Protein AF-A0A7C2TXS2-F1 (afdb_monomer)

pLDDT: mean 84.2, std 11.87, range [40.47, 94.19]

Radius of gyration: 14.32 Å; Cα contacts (8 Å, |Δi|>4): 82; chains: 1; bounding box: 24×37×41 Å

Foldseek 3Di:
DPQDEAAEDDLVNLLVVLAEPDPPVVCCLVPPSHQYEYEPVSLVVCVVCVVVSCVRHPDHPVVNVVSNVSCVPRYDHDYVVVVPPPPPD

Sequence (89 aa):
MPEAQPVIVDTNIVSSALLKSQTAFMDFLLTAPQKFYLCERCIVEIFNHKEKIVTCSELSKAEIAKLYHLLLSKAHLFKEELISISKFR

Nearest PDB structures (foldseek):
  2fe1-assembly1_A-2  TM=5.240E-01  e=1.799E-02  Pyrobaculum aerophilum str. IM2
  6zqc-assembly1_UX  TM=4.976E-01  e=3.472E-01  Saccharomyces cerevisiae S288C
  6w2l-assembly1_B  TM=3.221E-01  e=2.339E+00  Homo sapiens
  4c7m-assembly1_A  TM=2.425E-01  e=5.499E+00  Brucella melitensis

Mean predicted aligned error: 6.22 Å

Structure (mmCIF, N/CA/C/O backbone):
data_AF-A0A7C2TXS2-F1
#
_entry.id   AF-A0A7C2TXS2-F1
#
loop_
_atom_site.group_PDB
_atom_site.id
_atom_site.type_symbol
_atom_site.label_atom_id
_atom_site.label_alt_id
_atom_site.label_comp_id
_atom_site.label_asym_id
_atom_site.label_entity_id
_atom_site.label_seq_id
_atom_site.pdbx_PDB_ins_code
_atom_site.Cartn_x
_atom_site.Cartn_y
_atom_site.Cartn_z
_atom_site.occupancy
_atom_site.B_iso_or_equiv
_atom_site.auth_seq_id
_atom_site.auth_comp_id
_atom_site.auth_asym_id
_atom_site.auth_atom_id
_atom_site.pdbx_PDB_model_num
ATOM 1 N N . MET A 1 1 ? 1.394 -17.862 -22.959 1.00 57.97 1 MET A N 1
ATOM 2 C CA . MET A 1 1 ? 0.314 -17.060 -22.341 1.00 57.97 1 MET A CA 1
ATOM 3 C C . MET A 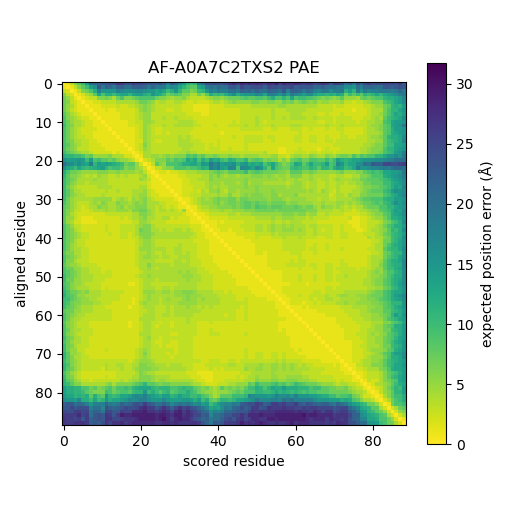1 1 ? 0.664 -15.598 -22.545 1.00 57.97 1 MET A C 1
ATOM 5 O O . MET A 1 1 ? 1.849 -15.307 -22.433 1.00 57.97 1 MET A O 1
ATOM 9 N N . PRO A 1 2 ? -0.277 -14.714 -22.917 1.00 64.56 2 PRO A N 1
ATOM 10 C CA . PRO A 1 2 ? 0.034 -13.290 -23.002 1.00 64.56 2 PRO A CA 1
ATOM 11 C C . PRO A 1 2 ? 0.528 -12.803 -21.634 1.00 64.56 2 PRO A C 1
ATOM 13 O O . PRO A 1 2 ? -0.019 -13.209 -20.607 1.00 64.56 2 PRO A O 1
ATOM 16 N N . GLU A 1 3 ? 1.587 -11.993 -21.617 1.00 72.69 3 GLU A N 1
ATOM 17 C CA . GLU A 1 3 ? 2.050 -11.364 -20.381 1.00 72.69 3 GLU A CA 1
ATOM 18 C C . GLU A 1 3 ? 0.919 -10.512 -19.793 1.00 72.69 3 GLU A C 1
ATOM 20 O O . GLU A 1 3 ? 0.222 -9.792 -20.514 1.00 72.69 3 GLU A O 1
ATOM 25 N N . ALA A 1 4 ? 0.704 -10.629 -18.482 1.00 82.12 4 ALA A N 1
ATOM 26 C CA . ALA A 1 4 ? -0.324 -9.866 -17.793 1.00 82.12 4 ALA A CA 1
ATOM 27 C C . ALA A 1 4 ? -0.008 -8.365 -17.909 1.00 82.12 4 ALA A C 1
ATOM 29 O O . ALA A 1 4 ? 1.120 -7.945 -17.643 1.00 82.12 4 ALA A O 1
ATOM 30 N N . GLN A 1 5 ? -0.992 -7.557 -18.319 1.00 88.50 5 GLN A N 1
ATOM 31 C CA . GLN A 1 5 ? -0.765 -6.127 -18.531 1.00 88.50 5 GLN A CA 1
ATOM 32 C C . GLN A 1 5 ? -0.375 -5.426 -17.220 1.00 88.50 5 GLN A C 1
ATOM 34 O O . GLN A 1 5 ? -0.981 -5.704 -16.182 1.00 88.50 5 GLN A O 1
ATOM 39 N N . PRO A 1 6 ? 0.628 -4.530 -17.243 1.00 90.25 6 PRO A N 1
ATOM 40 C CA . PRO A 1 6 ? 1.045 -3.804 -16.053 1.00 90.25 6 PRO A CA 1
ATOM 41 C C . PRO A 1 6 ? -0.062 -2.861 -15.577 1.00 90.25 6 PRO A C 1
ATOM 43 O O . PRO A 1 6 ? -0.792 -2.279 -16.379 1.00 90.25 6 PRO A O 1
ATOM 46 N N . VAL A 1 7 ? -0.152 -2.684 -14.262 1.00 90.94 7 VAL A N 1
ATOM 47 C CA . VAL A 1 7 ? -1.141 -1.817 -13.620 1.00 90.94 7 VAL A CA 1
ATOM 48 C C . VAL A 1 7 ? -0.417 -0.639 -12.988 1.00 90.94 7 VAL A C 1
ATOM 50 O O . VAL A 1 7 ? 0.449 -0.821 -12.134 1.00 90.94 7 VAL A O 1
ATOM 53 N N . ILE A 1 8 ? -0.779 0.572 -13.403 1.00 91.12 8 ILE A N 1
ATOM 54 C CA . ILE A 1 8 ? -0.312 1.810 -12.777 1.00 91.12 8 ILE A CA 1
ATOM 55 C C . ILE A 1 8 ? -1.333 2.190 -11.709 1.00 91.12 8 ILE A C 1
ATOM 57 O O . ILE A 1 8 ? -2.522 2.313 -12.002 1.00 91.12 8 ILE A O 1
ATOM 61 N N . VAL A 1 9 ? -0.873 2.345 -10.473 1.00 89.81 9 VAL A N 1
ATOM 62 C CA . VAL A 1 9 ? -1.725 2.641 -9.323 1.00 89.81 9 VAL A CA 1
ATOM 63 C C . VAL A 1 9 ? -1.544 4.102 -8.922 1.00 89.81 9 VAL A C 1
ATOM 65 O O . VAL A 1 9 ? -0.428 4.568 -8.697 1.00 89.81 9 VAL A O 1
ATOM 68 N N . ASP A 1 10 ? -2.659 4.819 -8.823 1.00 89.25 10 ASP A N 1
ATOM 69 C CA . ASP A 1 10 ? -2.699 6.199 -8.340 1.00 89.25 10 ASP A CA 1
ATOM 70 C C . ASP A 1 10 ? -2.529 6.248 -6.810 1.00 89.25 10 ASP A C 1
ATOM 72 O O . ASP A 1 10 ? -3.054 5.395 -6.083 1.00 89.25 10 ASP A O 1
ATOM 76 N N . THR A 1 11 ? -1.843 7.272 -6.300 1.00 87.88 11 THR A N 1
ATOM 77 C CA . THR A 1 11 ? -1.697 7.510 -4.859 1.00 87.88 11 THR A CA 1
ATOM 78 C C . THR A 1 11 ? -3.044 7.572 -4.128 1.00 87.88 11 THR A C 1
ATOM 80 O O . THR A 1 11 ? -3.145 7.115 -2.989 1.00 87.88 11 THR A O 1
ATOM 83 N N . ASN A 1 12 ? -4.106 8.083 -4.755 1.00 87.75 12 ASN A N 1
ATOM 84 C CA . ASN A 1 12 ? -5.435 8.156 -4.146 1.00 87.75 12 ASN A CA 1
ATOM 85 C C . ASN A 1 12 ? -6.055 6.775 -3.913 1.00 87.75 12 ASN A C 1
ATOM 87 O O . ASN A 1 12 ? -6.771 6.589 -2.928 1.00 87.75 12 ASN A O 1
ATOM 91 N N . ILE A 1 13 ? -5.763 5.797 -4.776 1.00 90.00 13 ILE A N 1
ATOM 92 C CA . ILE A 1 13 ? -6.202 4.409 -4.580 1.00 90.00 13 ILE A CA 1
ATOM 93 C C . ILE A 1 13 ? -5.500 3.822 -3.357 1.00 90.00 13 ILE A C 1
ATOM 95 O O . ILE A 1 13 ? -6.157 3.267 -2.477 1.00 90.00 13 ILE A O 1
ATOM 99 N N . VAL A 1 14 ? -4.185 4.028 -3.249 1.00 90.38 14 VAL A N 1
ATOM 100 C CA . VAL A 1 14 ? -3.402 3.570 -2.094 1.00 90.38 14 VAL A CA 1
ATOM 101 C C . VAL A 1 14 ? -3.855 4.251 -0.801 1.00 90.38 14 VAL A C 1
ATOM 103 O O . VAL A 1 14 ? -4.074 3.585 0.208 1.00 90.38 14 VAL A O 1
ATOM 106 N N . SER A 1 15 ? -4.057 5.567 -0.834 1.00 87.81 15 SER A N 1
ATOM 107 C CA . SER A 1 15 ? -4.519 6.342 0.322 1.00 87.81 15 SER A CA 1
ATOM 108 C C . SER A 1 15 ? -5.915 5.908 0.763 1.00 87.81 15 SER A C 1
ATOM 110 O O . SER A 1 15 ? -6.165 5.753 1.954 1.00 87.81 15 SER A O 1
ATOM 112 N N . SER A 1 16 ? -6.817 5.640 -0.184 1.00 88.44 16 SER A N 1
ATOM 113 C CA . SER A 1 16 ? -8.155 5.121 0.121 1.00 88.44 16 SER A CA 1
ATOM 114 C C . SER A 1 16 ? -8.087 3.744 0.781 1.00 88.44 16 SER A C 1
ATOM 116 O O . SER A 1 16 ? -8.783 3.508 1.768 1.00 88.44 16 SER A O 1
ATOM 118 N N . ALA A 1 17 ? -7.213 2.863 0.285 1.00 89.50 17 ALA A N 1
ATOM 119 C CA . ALA A 1 17 ? -6.989 1.542 0.864 1.00 89.50 17 ALA A CA 1
ATOM 120 C C . ALA A 1 17 ? -6.344 1.592 2.258 1.00 89.50 17 ALA A C 1
ATOM 122 O O . ALA A 1 17 ? -6.566 0.697 3.061 1.00 89.50 17 ALA A O 1
ATOM 123 N N . LEU A 1 18 ? -5.566 2.634 2.562 1.00 89.50 18 LEU A N 1
ATOM 124 C CA . LEU A 1 18 ? -4.982 2.854 3.888 1.00 89.50 18 LEU A CA 1
ATOM 125 C C . LEU A 1 18 ? -5.969 3.442 4.900 1.00 89.50 18 LEU A C 1
ATOM 127 O O . LEU A 1 18 ? -5.698 3.371 6.095 1.00 89.50 18 LEU A O 1
ATOM 131 N N . LEU A 1 19 ? -7.078 4.037 4.453 1.00 89.44 19 LEU A N 1
ATOM 132 C CA . LEU A 1 19 ? -8.068 4.684 5.322 1.00 89.44 19 LEU A CA 1
ATOM 133 C C . LEU A 1 19 ? -9.319 3.836 5.554 1.00 89.44 19 LEU A C 1
ATOM 135 O O . LEU A 1 19 ? -9.941 3.945 6.606 1.00 89.44 19 LEU A O 1
ATOM 139 N N . LYS A 1 20 ? -9.703 3.011 4.581 1.00 85.62 20 LYS A N 1
ATOM 140 C CA . LYS A 1 20 ? -10.895 2.165 4.663 1.00 85.62 20 LYS A CA 1
ATOM 141 C C . LYS A 1 20 ? -10.507 0.702 4.725 1.00 85.62 20 LYS A C 1
ATOM 143 O O . LYS A 1 20 ? -9.508 0.294 4.139 1.00 85.62 20 LYS A O 1
ATOM 148 N N . SER A 1 21 ? -11.362 -0.098 5.345 1.00 68.88 21 SER A N 1
ATOM 149 C CA . SER A 1 21 ? -11.281 -1.562 5.381 1.00 68.88 21 SER A CA 1
ATOM 150 C C . SER A 1 21 ? -11.556 -2.223 4.010 1.00 68.88 21 SER A C 1
ATOM 152 O O . SER A 1 21 ? -12.378 -3.126 3.874 1.00 68.88 21 SER A O 1
ATOM 154 N N . GLN A 1 22 ? -10.884 -1.773 2.942 1.00 68.06 22 GLN A N 1
ATOM 155 C CA . GLN A 1 22 ? -11.033 -2.340 1.600 1.00 68.06 22 GLN A CA 1
ATOM 156 C C . GLN A 1 22 ? -10.144 -3.572 1.414 1.00 68.06 22 GLN A C 1
ATOM 158 O O . GLN A 1 22 ? -8.957 -3.475 1.103 1.00 68.06 22 GLN A O 1
ATOM 163 N N . THR A 1 23 ? -10.756 -4.750 1.519 1.00 67.75 23 THR A N 1
ATOM 164 C CA . THR A 1 23 ? -10.112 -6.038 1.220 1.00 67.75 23 THR A CA 1
ATOM 165 C C . THR A 1 23 ? -9.711 -6.157 -0.250 1.00 67.75 23 THR A C 1
ATOM 167 O O . THR A 1 23 ? -8.622 -6.632 -0.548 1.00 67.75 23 THR A O 1
ATOM 170 N N . ALA A 1 24 ? -10.521 -5.621 -1.170 1.00 80.56 24 ALA A N 1
ATOM 171 C CA . ALA A 1 24 ? -10.337 -5.804 -2.610 1.00 80.56 24 ALA A CA 1
ATOM 172 C C . ALA A 1 24 ? -8.977 -5.317 -3.139 1.00 80.56 24 ALA A C 1
ATOM 174 O O . ALA A 1 24 ? -8.358 -6.008 -3.943 1.00 80.56 24 ALA A O 1
ATOM 175 N N . PHE A 1 25 ? -8.482 -4.157 -2.690 1.00 82.69 25 PHE A N 1
ATOM 176 C CA . PHE A 1 25 ? -7.179 -3.654 -3.141 1.00 82.69 25 PHE A CA 1
ATOM 177 C C . PHE A 1 25 ? -6.014 -4.469 -2.561 1.00 82.69 25 PHE A C 1
ATOM 179 O O . PHE A 1 25 ? -5.048 -4.748 -3.268 1.00 82.69 25 PHE A O 1
ATOM 186 N N . MET A 1 26 ? -6.110 -4.898 -1.298 1.00 78.88 26 MET A N 1
ATOM 187 C CA . MET A 1 26 ? -5.093 -5.755 -0.679 1.00 78.88 26 MET A CA 1
ATOM 188 C C . MET A 1 26 ? -5.046 -7.140 -1.327 1.00 78.88 26 MET A C 1
ATOM 190 O O . MET A 1 26 ? -3.964 -7.625 -1.652 1.00 78.88 26 MET A O 1
ATOM 194 N N . ASP A 1 27 ? -6.209 -7.753 -1.548 1.00 83.06 27 ASP A N 1
ATOM 195 C CA . ASP A 1 27 ? -6.337 -9.047 -2.218 1.00 83.06 27 ASP A CA 1
ATOM 196 C C . ASP A 1 27 ? -5.807 -8.966 -3.646 1.00 83.06 27 ASP A C 1
ATOM 198 O O . ASP A 1 27 ? -5.077 -9.850 -4.099 1.00 83.06 27 ASP A O 1
ATOM 202 N N . PHE A 1 28 ? -6.096 -7.862 -4.333 1.00 83.94 28 PHE A N 1
ATOM 203 C CA . PHE A 1 28 ? -5.551 -7.582 -5.650 1.00 83.94 28 PHE A CA 1
ATOM 204 C C . PHE A 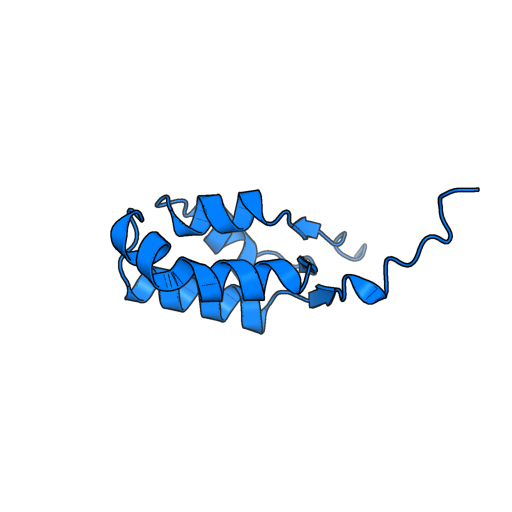1 28 ? -4.020 -7.477 -5.623 1.00 83.94 28 PHE A C 1
ATOM 206 O O . PHE A 1 28 ? -3.370 -8.192 -6.375 1.00 83.94 28 PHE A O 1
ATOM 213 N N . LEU A 1 29 ? -3.416 -6.700 -4.717 1.00 82.56 29 LEU A N 1
ATOM 214 C CA . LEU A 1 29 ? -1.950 -6.629 -4.581 1.00 82.56 29 LEU A CA 1
ATOM 215 C C . LEU A 1 29 ? -1.296 -7.983 -4.242 1.00 82.56 29 LEU A C 1
ATOM 217 O O . LEU A 1 29 ? -0.154 -8.235 -4.631 1.00 82.56 29 LEU A O 1
ATOM 221 N N . LEU A 1 30 ? -1.992 -8.843 -3.495 1.00 81.50 30 LEU A N 1
ATOM 222 C CA . LEU A 1 30 ? -1.489 -10.146 -3.056 1.00 81.50 30 LEU A CA 1
ATOM 223 C C . LEU A 1 30 ? -1.553 -11.220 -4.145 1.00 81.50 30 LEU A C 1
ATOM 225 O O . LEU A 1 30 ? -0.647 -12.050 -4.232 1.00 81.50 30 LEU A O 1
ATOM 229 N N . THR A 1 31 ? -2.632 -11.235 -4.928 1.00 84.69 31 THR A N 1
ATOM 230 C CA . THR A 1 31 ? -2.986 -12.361 -5.810 1.00 84.69 31 THR A CA 1
ATOM 231 C C . THR A 1 31 ? -2.791 -12.070 -7.292 1.00 84.69 31 THR A C 1
ATOM 233 O O . THR A 1 31 ? -2.697 -13.003 -8.090 1.00 84.69 31 THR A O 1
ATOM 236 N N . ALA A 1 32 ? -2.715 -10.795 -7.674 1.00 85.19 32 ALA A N 1
ATOM 237 C CA . ALA A 1 32 ? -2.574 -10.398 -9.063 1.00 85.19 32 ALA A CA 1
ATOM 238 C C . ALA A 1 32 ? -1.235 -10.874 -9.658 1.00 85.19 32 ALA A C 1
ATOM 240 O O . ALA A 1 32 ? -0.173 -10.599 -9.093 1.00 85.19 32 ALA A O 1
ATOM 241 N N . PRO A 1 33 ? -1.250 -11.530 -10.834 1.00 85.25 33 PRO A N 1
ATOM 242 C CA . PRO A 1 33 ? -0.031 -11.826 -11.586 1.00 85.25 33 PRO A CA 1
ATOM 243 C C . PRO A 1 33 ? 0.576 -10.585 -12.270 1.00 85.25 33 PRO A C 1
ATOM 245 O O . PRO A 1 33 ? 1.673 -10.666 -12.822 1.00 85.25 33 PRO A O 1
ATOM 248 N N . GLN A 1 34 ? -0.140 -9.455 -12.293 1.00 89.38 34 GLN A N 1
ATOM 249 C CA . GLN A 1 34 ? 0.294 -8.205 -12.915 1.00 89.38 34 GLN A CA 1
ATOM 250 C C . GLN A 1 34 ? 1.441 -7.541 -12.141 1.00 89.38 34 GLN A C 1
ATOM 252 O O . GLN A 1 34 ? 1.513 -7.592 -10.914 1.00 89.38 34 GLN A O 1
ATOM 257 N N . LYS A 1 35 ? 2.309 -6.829 -12.868 1.00 89.38 35 LYS A N 1
ATOM 258 C CA . LYS A 1 35 ? 3.280 -5.907 -12.265 1.00 89.38 35 LYS A CA 1
ATOM 259 C C . LYS A 1 35 ? 2.585 -4.608 -11.873 1.00 89.38 35 LYS A C 1
ATOM 261 O O . LYS A 1 35 ? 1.911 -3.997 -12.704 1.00 89.38 35 LYS A O 1
ATOM 266 N N . PHE A 1 36 ? 2.807 -4.170 -10.640 1.00 90.56 36 PHE A N 1
ATOM 267 C CA . PHE A 1 36 ? 2.273 -2.917 -10.118 1.00 90.56 36 PHE A CA 1
ATOM 268 C C . PHE A 1 36 ? 3.295 -1.806 -10.226 1.00 90.56 36 PHE A C 1
ATOM 270 O O . PHE A 1 36 ? 4.436 -2.002 -9.830 1.00 90.56 36 PHE A O 1
ATOM 277 N N . TYR A 1 37 ? 2.881 -0.642 -10.707 1.00 91.56 37 TYR A N 1
ATOM 278 C CA . TYR A 1 37 ? 3.718 0.546 -10.775 1.00 91.56 37 TYR A CA 1
ATOM 279 C C . TYR A 1 37 ? 3.113 1.661 -9.940 1.00 91.56 37 TYR A C 1
ATOM 281 O O . TYR A 1 37 ? 1.909 1.908 -9.998 1.00 91.56 37 TYR A O 1
ATOM 289 N N . LEU A 1 38 ? 3.964 2.338 -9.180 1.00 90.81 38 LEU A N 1
ATOM 290 C CA . LEU A 1 38 ? 3.586 3.449 -8.317 1.00 90.81 38 LEU A CA 1
ATOM 291 C C . LEU A 1 38 ? 4.645 4.534 -8.393 1.00 90.81 38 LEU A C 1
ATOM 293 O O . LEU A 1 38 ? 5.828 4.235 -8.528 1.00 90.81 38 LEU A O 1
ATOM 297 N N . CYS A 1 39 ? 4.235 5.793 -8.291 1.00 90.81 39 CYS A N 1
ATOM 298 C CA . CYS A 1 39 ? 5.200 6.875 -8.155 1.00 90.81 39 CYS A CA 1
ATOM 299 C C . CYS A 1 39 ? 5.902 6.760 -6.796 1.00 90.81 39 CYS A C 1
ATOM 301 O O . CYS A 1 39 ? 5.241 6.549 -5.777 1.00 90.81 39 CYS A O 1
ATOM 303 N N . GLU A 1 40 ? 7.224 6.937 -6.756 1.00 90.19 40 GLU A N 1
ATOM 304 C CA . GLU A 1 40 ? 7.985 6.938 -5.498 1.00 90.19 40 GLU A CA 1
ATOM 305 C C . GLU A 1 40 ? 7.443 7.965 -4.489 1.00 90.19 40 GLU A C 1
ATOM 307 O O . GLU A 1 40 ? 7.430 7.704 -3.283 1.00 90.19 40 GLU A O 1
ATOM 312 N N . ARG A 1 41 ? 6.894 9.088 -4.983 1.00 89.75 41 ARG A N 1
ATOM 313 C CA . ARG A 1 41 ? 6.256 10.125 -4.165 1.00 89.75 41 ARG A CA 1
ATOM 314 C C . ARG A 1 41 ? 5.122 9.572 -3.305 1.00 89.75 41 ARG A C 1
ATOM 316 O O . ARG A 1 41 ? 4.941 10.035 -2.185 1.00 89.75 41 ARG A O 1
ATOM 323 N N . CYS A 1 42 ? 4.416 8.541 -3.769 1.00 90.69 42 CYS A N 1
ATOM 324 C CA . CYS A 1 42 ? 3.366 7.905 -2.980 1.00 90.69 42 CYS A CA 1
ATOM 325 C C . CYS A 1 42 ? 3.911 7.322 -1.667 1.00 90.69 42 CYS A C 1
ATOM 327 O O . CYS A 1 42 ? 3.301 7.499 -0.616 1.00 90.69 42 CYS A O 1
ATOM 329 N N . ILE A 1 43 ? 5.093 6.695 -1.689 1.00 91.25 43 ILE A N 1
ATOM 330 C CA . ILE A 1 43 ? 5.724 6.157 -0.474 1.00 91.25 43 ILE A CA 1
ATOM 331 C C . ILE A 1 43 ? 6.093 7.2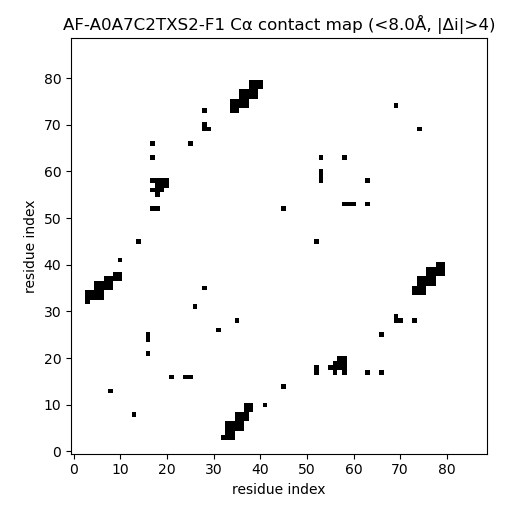90 0.489 1.00 91.25 43 ILE A C 1
ATOM 333 O O . ILE A 1 43 ? 5.855 7.182 1.693 1.00 91.25 43 ILE A O 1
ATOM 337 N N . VAL A 1 44 ? 6.619 8.396 -0.043 1.00 91.12 44 VAL A N 1
ATOM 338 C CA . VAL A 1 44 ? 6.959 9.592 0.742 1.00 91.12 44 VAL A CA 1
ATOM 339 C C . VAL A 1 44 ? 5.710 10.197 1.391 1.00 91.12 44 VAL A C 1
ATOM 341 O O . VAL A 1 44 ? 5.719 10.493 2.586 1.00 91.12 44 VAL A O 1
ATOM 344 N N . GLU A 1 45 ? 4.616 10.337 0.641 1.00 91.50 45 GLU A N 1
ATOM 345 C CA . GLU A 1 45 ? 3.339 10.863 1.137 1.00 91.50 45 GLU A CA 1
ATOM 346 C C . GLU A 1 45 ? 2.757 9.979 2.251 1.00 91.50 45 GLU A C 1
ATOM 348 O O . GLU A 1 45 ? 2.386 10.491 3.310 1.00 91.50 45 GLU A O 1
ATOM 353 N N . ILE A 1 46 ? 2.757 8.652 2.075 1.00 92.00 46 ILE A N 1
ATOM 354 C CA . ILE A 1 46 ? 2.299 7.707 3.107 1.00 92.00 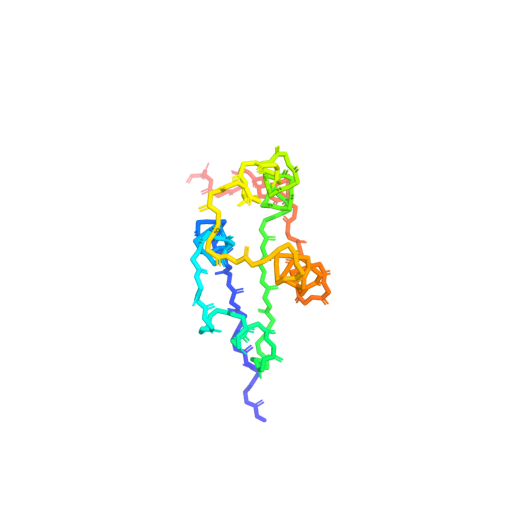46 ILE A CA 1
ATOM 355 C C . ILE A 1 46 ? 3.146 7.838 4.375 1.00 92.00 46 ILE A C 1
ATOM 357 O O . ILE A 1 46 ? 2.603 7.912 5.479 1.00 92.00 46 ILE A O 1
ATOM 361 N N . PHE A 1 47 ? 4.472 7.905 4.238 1.00 91.69 47 PHE A N 1
ATOM 362 C CA . PHE A 1 47 ? 5.372 8.035 5.382 1.00 91.69 47 PHE A CA 1
ATOM 363 C C . PHE A 1 47 ? 5.172 9.355 6.143 1.00 91.69 47 PHE A C 1
ATOM 365 O O . PHE A 1 47 ? 5.132 9.368 7.381 1.00 91.69 47 PHE A O 1
ATOM 372 N N . ASN A 1 48 ? 5.008 10.463 5.417 1.00 93.81 48 ASN A N 1
ATOM 373 C CA . ASN A 1 48 ? 4.769 11.783 5.999 1.00 93.81 48 ASN A CA 1
ATOM 374 C C . ASN A 1 48 ? 3.417 11.857 6.717 1.00 93.81 48 ASN A C 1
ATOM 376 O O . ASN A 1 48 ? 3.303 12.498 7.761 1.00 93.81 48 ASN A O 1
ATOM 380 N N . HIS A 1 49 ? 2.404 11.161 6.201 1.00 92.75 49 HIS A N 1
ATOM 381 C CA . HIS A 1 49 ? 1.055 11.156 6.761 1.00 92.75 49 HIS A CA 1
ATOM 382 C C . HIS A 1 49 ? 0.751 9.972 7.690 1.00 92.75 49 HIS A C 1
ATOM 384 O O . HIS A 1 49 ? -0.385 9.860 8.150 1.00 92.75 49 HIS A O 1
ATOM 390 N N . LYS A 1 50 ? 1.733 9.126 8.032 1.00 91.31 50 LYS A N 1
ATOM 391 C CA . LYS A 1 50 ? 1.534 7.888 8.816 1.00 91.31 50 LYS A CA 1
ATOM 392 C C . LYS A 1 50 ? 0.718 8.068 10.103 1.00 91.31 50 LYS A C 1
ATOM 394 O O . LYS A 1 50 ? -0.176 7.273 10.362 1.00 91.31 50 LYS A O 1
ATOM 399 N N . GLU A 1 51 ? 0.958 9.133 10.871 1.00 94.06 51 GLU A N 1
ATOM 400 C CA . GLU A 1 51 ? 0.240 9.383 12.134 1.00 94.06 51 GLU A CA 1
ATOM 401 C C . GLU A 1 51 ? -1.234 9.715 11.884 1.00 94.06 51 GLU A C 1
ATOM 403 O O . GLU A 1 51 ? -2.133 9.239 12.579 1.00 94.06 51 GLU A O 1
ATOM 408 N N . LYS A 1 52 ? -1.495 10.496 10.831 1.00 93.31 52 LYS A N 1
ATOM 409 C CA . LYS A 1 52 ? -2.851 10.826 10.396 1.00 93.31 52 LYS A CA 1
ATOM 410 C C . LYS A 1 52 ? -3.565 9.587 9.860 1.00 93.31 52 LYS A C 1
ATOM 412 O O . LYS A 1 52 ? -4.721 9.378 10.200 1.00 93.31 52 LYS A O 1
ATOM 417 N N . ILE A 1 53 ? -2.876 8.749 9.084 1.00 92.69 53 ILE A N 1
ATOM 418 C CA . ILE A 1 53 ? -3.413 7.474 8.588 1.00 92.69 53 ILE A CA 1
ATOM 419 C C . ILE A 1 53 ? -3.806 6.586 9.769 1.00 92.69 53 ILE A C 1
ATOM 421 O O . ILE A 1 53 ? -4.943 6.147 9.837 1.00 92.69 53 ILE A O 1
ATOM 425 N N . VAL A 1 54 ? -2.921 6.398 10.749 1.00 93.31 54 VAL A N 1
ATOM 426 C CA . VAL A 1 54 ? -3.209 5.595 11.949 1.00 93.31 54 VAL A CA 1
ATOM 427 C C . VAL A 1 54 ? -4.397 6.137 12.749 1.00 93.31 54 VAL A C 1
ATOM 429 O O . VAL A 1 54 ? -5.143 5.355 13.327 1.00 93.31 54 VAL A O 1
ATOM 432 N N . THR A 1 55 ? -4.582 7.457 12.791 1.00 94.19 55 THR A N 1
ATOM 433 C CA . THR A 1 55 ? -5.667 8.090 13.558 1.00 94.19 55 THR A CA 1
ATOM 434 C C 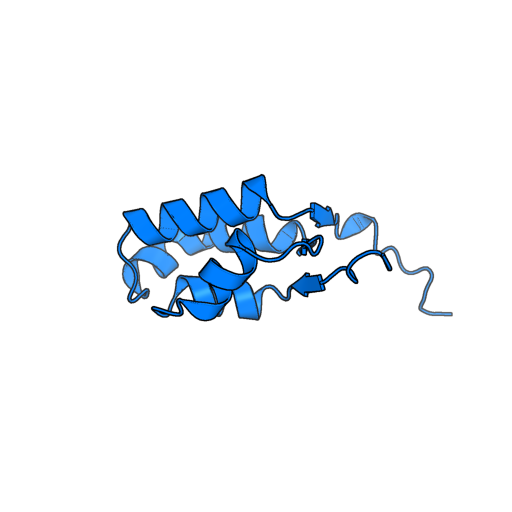. THR A 1 55 ? -7.008 8.067 12.817 1.00 94.19 55 THR A C 1
ATOM 436 O O . THR A 1 55 ? -8.058 8.014 13.450 1.00 94.19 55 THR A O 1
ATOM 439 N N . CYS A 1 56 ? -6.988 8.140 11.485 1.00 92.88 56 CYS A N 1
ATOM 440 C CA . CYS A 1 56 ? -8.189 8.272 10.655 1.00 92.88 56 CYS A CA 1
ATOM 441 C C . CYS A 1 56 ? -8.599 6.981 9.934 1.00 92.88 56 CYS A C 1
ATOM 443 O O . CYS A 1 56 ? -9.625 6.982 9.259 1.00 92.88 56 CYS A O 1
ATOM 445 N N . SER A 1 57 ? -7.793 5.923 10.011 1.00 92.69 57 SER A N 1
ATOM 446 C CA . SER A 1 57 ? -8.063 4.660 9.331 1.00 92.69 57 SER A CA 1
ATOM 447 C C . SER A 1 57 ? -9.022 3.774 10.118 1.00 92.69 57 SER A C 1
ATOM 449 O O . SER A 1 57 ? -8.974 3.710 11.344 1.00 92.69 57 SER A O 1
ATOM 451 N N . GLU A 1 58 ? -9.852 3.033 9.391 1.00 93.19 58 GLU A N 1
ATOM 452 C CA . GLU A 1 58 ? -10.623 1.902 9.915 1.00 93.19 58 GLU A CA 1
ATOM 453 C 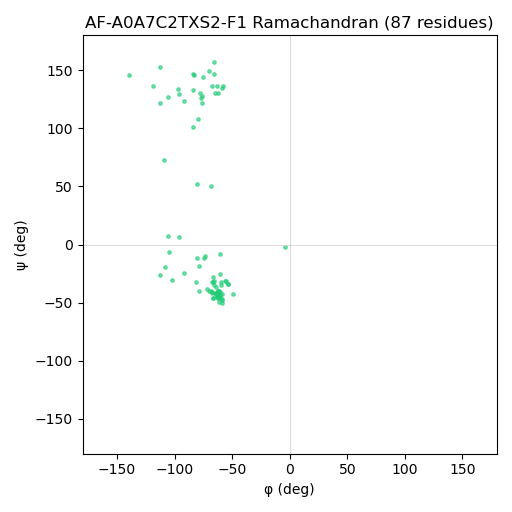C . GLU A 1 58 ? -9.753 0.655 10.162 1.00 93.19 58 GLU A C 1
ATOM 455 O O . GLU A 1 58 ? -10.212 -0.308 10.773 1.00 93.19 58 GLU A O 1
ATOM 460 N N . LEU A 1 59 ? -8.509 0.649 9.670 1.00 89.88 59 LEU A N 1
ATOM 461 C CA . LEU A 1 59 ? -7.568 -0.456 9.809 1.00 89.88 59 LEU A CA 1
ATOM 462 C C . LEU A 1 59 ? -6.823 -0.397 11.142 1.00 89.88 59 LEU A C 1
ATOM 464 O O . LEU A 1 59 ? -6.426 0.662 11.635 1.00 89.88 59 LEU A O 1
ATOM 468 N N . SER A 1 60 ? -6.511 -1.569 11.683 1.00 91.06 60 SER A N 1
ATOM 469 C CA . SER A 1 60 ? -5.561 -1.681 12.782 1.00 91.06 60 SER A CA 1
ATOM 470 C C . SER A 1 60 ? -4.150 -1.271 12.342 1.00 91.06 60 SER A C 1
ATOM 472 O O . SER A 1 60 ? -3.758 -1.392 11.178 1.00 91.06 60 SER A O 1
ATOM 474 N N . LYS A 1 61 ? -3.310 -0.869 13.305 1.00 90.88 61 LYS A N 1
ATOM 475 C CA . LYS A 1 61 ? -1.884 -0.578 13.049 1.00 90.88 61 LYS A CA 1
ATOM 476 C C . LYS A 1 61 ? -1.157 -1.741 12.359 1.00 90.88 61 LYS A C 1
ATOM 478 O O . LYS A 1 61 ? -0.266 -1.507 11.547 1.00 90.88 61 LYS A O 1
ATOM 483 N N . ALA A 1 62 ? -1.537 -2.982 12.675 1.00 90.88 62 ALA A N 1
ATOM 484 C CA . ALA A 1 62 ? -0.950 -4.177 12.078 1.00 90.88 62 ALA A CA 1
ATOM 485 C C . ALA A 1 62 ? -1.341 -4.334 10.599 1.00 90.88 62 ALA A C 1
ATOM 487 O O . ALA A 1 62 ? -0.494 -4.670 9.773 1.00 90.88 62 ALA A O 1
ATOM 488 N N . GLU A 1 63 ? -2.594 -4.046 10.248 1.00 89.69 63 GLU A N 1
ATOM 489 C CA . GLU A 1 63 ? -3.071 -4.065 8.859 1.00 89.69 63 GLU A CA 1
ATOM 490 C C . GLU A 1 63 ? -2.439 -2.948 8.027 1.00 89.69 63 GLU A C 1
ATOM 492 O O . GLU A 1 63 ? -1.985 -3.204 6.913 1.00 89.69 63 GLU A O 1
ATOM 497 N N . ILE A 1 64 ? -2.307 -1.744 8.594 1.00 91.00 64 ILE A N 1
ATOM 498 C CA . ILE A 1 64 ? -1.594 -0.627 7.954 1.00 91.00 64 ILE A CA 1
ATOM 499 C C . ILE A 1 64 ? -0.141 -1.023 7.665 1.00 91.00 64 ILE A C 1
ATOM 501 O O . ILE A 1 64 ? 0.344 -0.844 6.548 1.00 91.00 64 ILE A O 1
ATOM 505 N N . ALA A 1 65 ? 0.554 -1.607 8.648 1.00 91.12 65 ALA A N 1
ATOM 506 C CA . ALA A 1 65 ? 1.929 -2.069 8.474 1.00 91.12 65 ALA A CA 1
ATOM 507 C C . ALA A 1 65 ? 2.040 -3.173 7.409 1.00 91.12 65 ALA A C 1
ATOM 509 O O . ALA A 1 65 ? 2.966 -3.154 6.596 1.00 91.12 65 ALA A O 1
ATOM 510 N N . LYS A 1 66 ? 1.080 -4.107 7.369 1.00 89.62 66 LYS A N 1
ATOM 511 C CA . LYS A 1 66 ? 1.009 -5.158 6.346 1.00 89.62 66 LYS A CA 1
ATOM 512 C C . LYS A 1 66 ? 0.821 -4.568 4.949 1.00 89.62 66 LYS A C 1
ATOM 514 O O . LYS A 1 66 ? 1.536 -4.966 4.033 1.00 89.62 66 LYS A O 1
ATOM 519 N N . LEU A 1 67 ? -0.090 -3.608 4.781 1.00 89.06 67 LEU A N 1
ATOM 520 C CA . LEU A 1 67 ? -0.308 -2.933 3.501 1.00 89.06 67 LEU A CA 1
ATOM 521 C C . LEU A 1 67 ? 0.939 -2.160 3.062 1.00 89.06 67 LEU A C 1
ATOM 523 O O . LEU A 1 67 ? 1.364 -2.281 1.916 1.00 89.06 67 LEU A O 1
ATOM 527 N N . TYR A 1 68 ? 1.585 -1.440 3.980 1.00 90.00 68 TYR A N 1
ATOM 528 C CA . TYR A 1 68 ? 2.829 -0.732 3.685 1.00 90.00 68 TYR A CA 1
ATOM 529 C C . TYR A 1 68 ? 3.946 -1.687 3.237 1.00 90.00 68 TYR A C 1
ATOM 531 O O . TYR A 1 68 ? 4.617 -1.441 2.236 1.00 90.00 68 TYR A O 1
ATOM 539 N N . HIS A 1 69 ? 4.097 -2.827 3.914 1.00 90.75 69 HIS A N 1
ATOM 540 C CA . HIS A 1 69 ? 5.040 -3.868 3.510 1.00 90.75 69 HIS A CA 1
ATOM 541 C C . HIS A 1 69 ? 4.721 -4.453 2.123 1.00 90.75 69 HIS A C 1
ATOM 543 O O . HIS A 1 69 ? 5.631 -4.686 1.324 1.00 90.75 69 HIS A O 1
ATOM 549 N N . LEU A 1 70 ? 3.441 -4.669 1.807 1.00 88.38 70 LEU A N 1
ATOM 550 C CA . LEU A 1 70 ? 3.023 -5.149 0.488 1.00 88.38 70 LEU A CA 1
ATOM 551 C C . LEU A 1 70 ? 3.360 -4.149 -0.614 1.00 88.38 70 LEU A C 1
ATOM 553 O O . LEU A 1 70 ? 3.916 -4.545 -1.634 1.00 88.38 70 LEU A O 1
ATOM 557 N N . LEU A 1 71 ? 3.106 -2.859 -0.392 1.00 88.75 71 LEU A N 1
ATOM 558 C CA . LEU A 1 71 ? 3.470 -1.809 -1.344 1.00 88.75 71 LEU A CA 1
ATOM 559 C C . LEU A 1 71 ? 4.980 -1.805 -1.607 1.00 88.75 71 LEU A C 1
ATOM 561 O O . LEU A 1 71 ? 5.394 -1.820 -2.760 1.00 88.75 71 LEU A O 1
ATOM 565 N N . LEU A 1 72 ? 5.805 -1.878 -0.559 1.00 89.00 72 LEU A N 1
ATOM 566 C CA . LEU A 1 72 ? 7.266 -1.893 -0.699 1.00 89.00 72 LEU A CA 1
ATOM 567 C C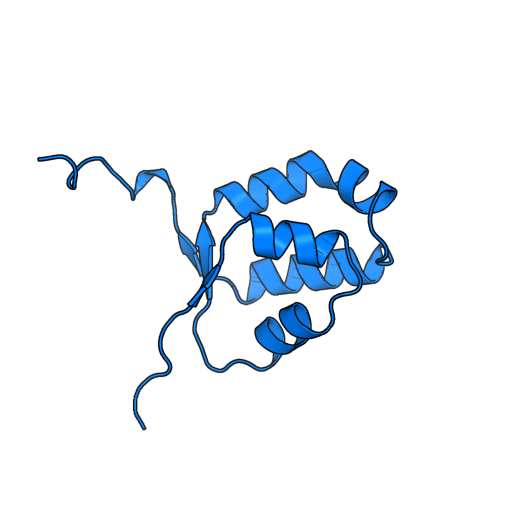 . LEU A 1 72 ? 7.814 -3.160 -1.373 1.00 89.00 72 LEU A C 1
ATOM 569 O O . LEU A 1 72 ? 8.844 -3.098 -2.037 1.00 89.00 72 LEU A O 1
ATOM 573 N N . SER A 1 73 ? 7.163 -4.311 -1.187 1.00 88.75 73 SER A N 1
ATOM 574 C CA . SER A 1 73 ? 7.646 -5.602 -1.705 1.00 88.75 73 SER A CA 1
ATOM 575 C C . SER A 1 73 ? 7.111 -5.961 -3.092 1.00 88.75 73 SER A C 1
ATOM 577 O O . SER A 1 73 ? 7.738 -6.756 -3.794 1.00 88.75 73 SER A O 1
ATOM 579 N N . LYS A 1 74 ? 5.954 -5.416 -3.488 1.00 87.31 74 LYS A N 1
ATOM 580 C CA . LYS A 1 74 ? 5.267 -5.765 -4.742 1.00 87.31 74 LYS A CA 1
ATOM 581 C C . LYS A 1 74 ? 5.225 -4.632 -5.760 1.00 87.31 74 LYS A C 1
ATOM 583 O O . LYS A 1 74 ? 5.122 -4.923 -6.950 1.00 87.31 74 LYS A O 1
ATOM 588 N N . ALA A 1 75 ? 5.278 -3.370 -5.332 1.00 88.81 75 ALA A N 1
ATOM 589 C CA . ALA A 1 75 ? 5.205 -2.252 -6.262 1.00 88.81 75 ALA A CA 1
ATOM 590 C C . ALA A 1 75 ? 6.579 -1.932 -6.866 1.00 88.81 75 ALA A C 1
ATOM 592 O O . ALA A 1 75 ? 7.582 -1.774 -6.172 1.00 88.81 75 ALA A O 1
ATOM 593 N N . HIS A 1 76 ? 6.606 -1.769 -8.182 1.00 91.38 76 HIS A N 1
ATOM 594 C CA . HIS A 1 76 ? 7.703 -1.160 -8.913 1.00 91.38 76 HIS A CA 1
ATOM 595 C C . HIS A 1 76 ? 7.591 0.361 -8.791 1.00 91.38 76 HIS A C 1
ATOM 597 O O . HIS A 1 76 ? 6.709 0.987 -9.384 1.00 91.38 76 HIS A O 1
ATOM 603 N N . LEU A 1 77 ? 8.492 0.959 -8.013 1.00 90.06 77 LEU A N 1
ATOM 604 C CA . LEU A 1 77 ? 8.523 2.405 -7.826 1.00 90.06 77 LEU A CA 1
ATOM 605 C C . LEU A 1 77 ? 9.131 3.089 -9.053 1.00 90.06 77 LEU A C 1
ATOM 607 O O . LEU A 1 77 ? 10.268 2.816 -9.440 1.00 90.06 77 LEU A O 1
ATOM 611 N N . PHE A 1 78 ? 8.356 3.977 -9.663 1.00 89.19 78 PHE A N 1
ATOM 612 C CA . PHE A 1 78 ? 8.786 4.824 -10.760 1.00 89.19 78 PHE A CA 1
ATOM 613 C C . PHE A 1 78 ? 9.215 6.183 -10.209 1.00 89.19 78 PHE A C 1
ATOM 615 O O . PHE A 1 78 ? 8.475 6.807 -9.444 1.00 89.19 78 PHE A O 1
ATOM 622 N N . LYS A 1 79 ? 10.411 6.633 -10.597 1.00 84.19 79 LYS A N 1
ATOM 623 C CA . LYS A 1 79 ? 10.946 7.922 -10.160 1.00 84.19 79 LYS A CA 1
ATOM 624 C C . LYS A 1 79 ? 10.271 9.062 -10.904 1.00 84.19 79 LYS A C 1
ATOM 626 O O . LYS A 1 79 ? 10.252 9.054 -12.136 1.00 84.19 79 LYS A O 1
ATOM 631 N N . GLU A 1 80 ? 9.751 10.046 -10.179 1.00 72.69 80 GLU A N 1
ATOM 632 C CA . GLU A 1 80 ? 9.021 11.163 -10.797 1.00 72.69 80 GLU A CA 1
ATOM 633 C C . GLU A 1 80 ? 9.956 12.022 -11.663 1.00 72.69 80 GLU A C 1
ATOM 635 O O . GLU A 1 80 ? 9.571 12.495 -12.727 1.00 72.69 80 GLU A O 1
ATOM 640 N N . GLU A 1 81 ? 11.231 12.106 -11.279 1.00 72.88 81 GLU A N 1
ATOM 641 C CA . GLU A 1 81 ? 12.297 12.801 -12.013 1.00 72.88 81 GLU A CA 1
ATOM 642 C C . GLU A 1 81 ? 12.544 12.235 -13.425 1.00 72.88 81 GLU A C 1
ATOM 644 O O . GLU A 1 81 ? 13.018 12.944 -14.315 1.00 72.88 81 GLU A O 1
ATOM 649 N N . LEU A 1 82 ? 12.207 10.959 -13.658 1.00 67.44 82 LEU A N 1
ATOM 650 C CA . LEU A 1 82 ? 12.305 10.324 -14.977 1.00 67.44 82 LEU A CA 1
ATOM 651 C C . LEU A 1 82 ? 11.110 10.662 -15.875 1.00 67.44 82 LEU A C 1
ATOM 653 O O . LEU A 1 82 ? 11.172 10.449 -17.087 1.00 67.44 82 LEU A O 1
ATOM 657 N N . ILE A 1 83 ? 10.050 11.248 -15.313 1.00 67.31 83 ILE A N 1
ATOM 658 C CA . ILE A 1 83 ? 8.946 11.866 -16.052 1.00 67.31 83 ILE A CA 1
ATOM 659 C C . ILE A 1 83 ? 9.396 13.273 -16.494 1.00 67.31 83 ILE A C 1
ATOM 661 O O . ILE A 1 83 ? 8.751 14.284 -16.240 1.00 67.31 83 ILE A O 1
ATOM 665 N N . SER A 1 84 ? 10.558 13.367 -17.141 1.00 60.44 84 SER A N 1
ATOM 666 C CA . SER A 1 84 ? 11.056 14.631 -17.680 1.00 60.44 84 SER A CA 1
ATOM 667 C C . SER A 1 84 ? 10.314 14.984 -18.975 1.00 60.44 84 SER A C 1
ATOM 669 O O . SER A 1 84 ? 10.243 14.165 -19.895 1.00 60.44 84 SER A O 1
ATOM 671 N N . ILE A 1 85 ? 9.766 16.209 -18.972 1.00 56.34 85 ILE A N 1
ATOM 672 C CA . ILE A 1 85 ? 9.201 17.191 -19.943 1.00 56.34 85 ILE A CA 1
ATOM 673 C C . ILE A 1 85 ? 9.239 16.899 -21.472 1.00 56.34 85 ILE A C 1
ATOM 675 O O . ILE A 1 85 ? 8.670 17.643 -22.262 1.00 56.34 85 ILE A O 1
ATOM 679 N N . SER A 1 86 ? 9.804 15.796 -21.949 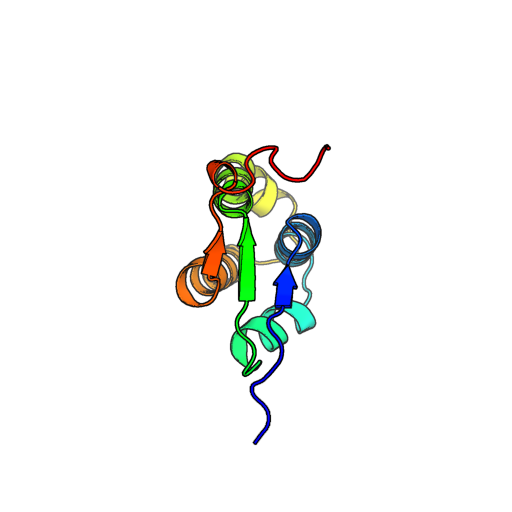1.00 50.72 86 SER A N 1
ATOM 680 C CA . SER A 1 86 ? 9.886 15.415 -23.371 1.00 50.72 86 SER A CA 1
ATOM 681 C C . SER A 1 86 ? 8.545 15.229 -24.105 1.00 50.72 86 SER A C 1
ATOM 683 O O . SER A 1 86 ? 8.550 15.073 -25.325 1.00 50.72 86 SER A O 1
ATOM 685 N N . LYS A 1 87 ? 7.402 15.250 -23.402 1.00 48.22 87 LYS A N 1
ATOM 686 C CA . LYS A 1 87 ? 6.057 15.072 -23.986 1.00 48.22 87 LYS A CA 1
ATOM 687 C C . LYS A 1 87 ? 5.205 16.341 -24.088 1.00 48.22 87 LYS A C 1
ATOM 689 O O . LYS A 1 87 ? 4.047 16.237 -24.476 1.00 48.22 87 LYS A O 1
ATOM 694 N N . PHE A 1 88 ? 5.758 17.517 -23.803 1.00 46.00 88 PHE A N 1
ATOM 695 C CA . PHE A 1 88 ? 5.122 18.788 -24.159 1.00 46.00 88 PHE A CA 1
ATOM 696 C C . PHE A 1 88 ? 5.921 19.438 -25.297 1.00 46.00 88 PHE A C 1
ATOM 698 O O . PHE A 1 88 ? 6.688 20.372 -25.079 1.00 46.00 88 PHE A O 1
ATOM 705 N N . ARG A 1 89 ? 5.805 18.865 -26.500 1.00 40.47 89 ARG A N 1
ATOM 706 C CA . ARG A 1 89 ? 6.147 19.527 -27.765 1.00 40.47 89 ARG A CA 1
ATOM 707 C C . ARG A 1 89 ? 4.864 19.957 -28.451 1.00 40.47 89 ARG A C 1
ATOM 709 O O . ARG A 1 89 ? 3.909 19.150 -28.406 1.00 40.47 89 ARG A O 1
#

Solvent-accessible surface area (backbone atoms only — not comparable to 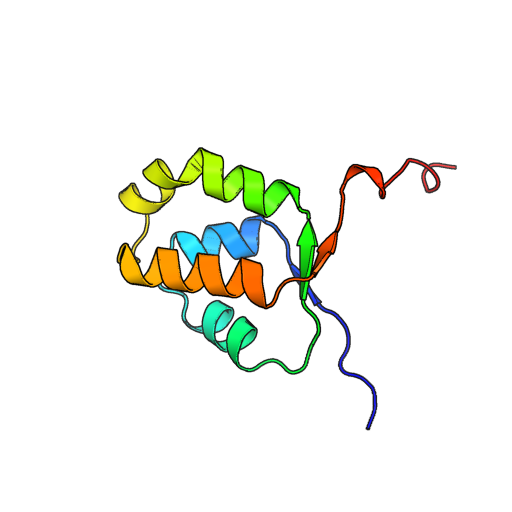full-atom values): 5283 Å² total; per-residue (Å²): 129,83,79,61,68,71,43,79,52,56,56,68,60,55,52,48,49,52,33,38,81,50,58,66,63,55,52,43,72,71,67,52,86,46,53,34,33,31,52,45,63,46,58,54,51,50,63,75,39,42,70,57,40,64,72,66,22,72,44,53,73,67,53,49,52,50,52,52,52,46,49,71,73,58,42,45,67,41,60,67,81,76,70,59,71,81,84,77,122

Secondary structure (DSSP, 8-state):
-PPPPPEE--HHHHHHHHHS--HHHHHHHHH--SPEEEEHHHHHHHHHHHHHHHHH-SS-HHHHHHHHHHHHHHEEEEPGGGS-STT--